Protein AF-A0A2V5J8N7-F1 (afdb_monomer_lite)

pLDDT: mean 87.29, std 12.51, range [39.31, 98.06]

Structure (mmCIF, N/CA/C/O backbone):
data_AF-A0A2V5J8N7-F1
#
_entry.id   AF-A0A2V5J8N7-F1
#
loop_
_atom_site.group_PDB
_atom_site.id
_atom_site.type_symbol
_atom_site.label_atom_id
_atom_site.label_alt_id
_atom_site.label_comp_id
_atom_site.label_asym_id
_atom_site.label_entity_id
_atom_site.label_seq_id
_atom_site.pdbx_PDB_ins_code
_atom_site.Cartn_x
_atom_site.Cartn_y
_atom_site.Cartn_z
_atom_site.occupancy
_atom_site.B_iso_or_equiv
_atom_site.auth_seq_id
_atom_site.auth_comp_id
_atom_site.auth_asym_id
_atom_site.auth_atom_id
_atom_site.pdbx_PDB_model_num
ATOM 1 N N . MET A 1 1 ? 24.984 2.183 -23.917 1.00 75.00 1 MET A N 1
ATOM 2 C CA . MET A 1 1 ? 24.634 1.463 -22.671 1.00 75.00 1 MET A CA 1
ATOM 3 C C . MET A 1 1 ? 25.034 2.239 -21.418 1.00 75.00 1 MET A C 1
ATOM 5 O O . MET A 1 1 ? 24.158 2.501 -20.607 1.00 75.00 1 MET A O 1
ATOM 9 N N . LEU A 1 2 ? 26.291 2.690 -21.286 1.00 91.19 2 LEU A N 1
ATOM 10 C CA . LEU A 1 2 ? 26.766 3.434 -20.104 1.00 91.19 2 LEU A CA 1
ATOM 11 C C . LEU A 1 2 ? 25.934 4.688 -19.772 1.00 91.19 2 LEU A C 1
ATOM 13 O O . LEU A 1 2 ? 25.544 4.878 -18.628 1.00 91.19 2 LEU A O 1
ATOM 17 N N . PHE A 1 3 ? 25.606 5.507 -20.777 1.00 93.25 3 PHE A N 1
ATOM 18 C CA . PHE A 1 3 ? 24.797 6.716 -20.580 1.00 93.25 3 PHE A CA 1
ATOM 19 C C . PHE A 1 3 ? 23.418 6.424 -19.968 1.00 93.25 3 PHE A C 1
ATOM 21 O O . PHE A 1 3 ? 23.043 7.050 -18.983 1.00 93.25 3 PHE A O 1
ATOM 28 N N . GLY A 1 4 ? 22.683 5.448 -20.514 1.00 92.56 4 GLY A N 1
ATOM 29 C CA . GLY A 1 4 ? 21.354 5.086 -20.009 1.00 92.56 4 GLY A CA 1
ATOM 30 C C . GLY A 1 4 ? 21.401 4.559 -18.574 1.00 92.56 4 GLY A C 1
ATOM 31 O O . GLY A 1 4 ? 20.542 4.900 -17.763 1.00 92.56 4 GLY A O 1
ATOM 32 N N . LEU A 1 5 ? 22.450 3.806 -18.233 1.00 94.69 5 LEU A N 1
ATOM 33 C CA . LEU A 1 5 ? 22.691 3.335 -16.871 1.00 94.69 5 LEU A CA 1
ATOM 34 C C . LEU A 1 5 ? 22.949 4.505 -15.911 1.00 94.69 5 LEU A C 1
ATOM 36 O O . LEU A 1 5 ? 22.302 4.587 -14.870 1.00 94.69 5 LEU A O 1
ATOM 40 N N . LEU A 1 6 ? 23.845 5.429 -16.270 1.00 97.06 6 LEU A N 1
ATOM 41 C CA . LEU A 1 6 ? 24.165 6.598 -15.445 1.00 97.06 6 LEU A CA 1
ATOM 42 C C . LEU A 1 6 ? 22.956 7.519 -15.261 1.00 97.06 6 LEU A C 1
ATOM 44 O O . LEU A 1 6 ? 22.714 7.993 -14.155 1.00 97.06 6 LEU A O 1
ATOM 48 N N . LEU A 1 7 ? 22.173 7.734 -16.320 1.00 97.06 7 LEU A N 1
ATOM 49 C CA . LEU A 1 7 ? 20.951 8.531 -16.259 1.00 97.06 7 LEU A CA 1
ATOM 50 C C . LEU A 1 7 ? 19.925 7.876 -15.328 1.00 97.06 7 LEU A C 1
ATOM 52 O O . LEU A 1 7 ? 19.386 8.539 -14.445 1.00 97.06 7 LEU A O 1
ATOM 56 N N . THR A 1 8 ? 19.704 6.568 -15.471 1.00 97.44 8 THR A N 1
ATOM 57 C CA . THR A 1 8 ? 18.780 5.813 -14.610 1.00 97.44 8 THR A CA 1
ATOM 58 C C . THR A 1 8 ? 19.211 5.875 -13.144 1.00 97.44 8 THR A C 1
ATOM 60 O O . THR A 1 8 ? 18.386 6.161 -12.277 1.00 97.44 8 THR A O 1
ATOM 63 N N . LEU A 1 9 ? 20.504 5.676 -12.859 1.00 97.50 9 LEU A N 1
ATOM 64 C CA . LEU A 1 9 ? 21.052 5.803 -11.507 1.00 97.50 9 LEU A CA 1
ATOM 65 C C . LEU A 1 9 ? 20.913 7.223 -10.960 1.00 97.50 9 LEU A C 1
ATOM 67 O O . LEU A 1 9 ? 20.507 7.385 -9.815 1.00 97.50 9 LEU A O 1
ATOM 71 N N . GLY A 1 10 ? 21.203 8.246 -11.763 1.00 97.94 10 GLY A N 1
ATOM 72 C CA . GLY A 1 10 ? 21.066 9.642 -11.352 1.00 97.94 10 GLY A CA 1
ATOM 73 C C . GLY A 1 10 ? 19.634 9.977 -10.942 1.00 97.94 10 GLY A C 1
ATOM 74 O O . GLY A 1 10 ? 19.414 10.535 -9.867 1.00 97.94 10 GLY A O 1
ATOM 75 N N . VAL A 1 11 ? 18.649 9.561 -11.744 1.00 97.94 11 VAL A N 1
ATOM 76 C CA . VAL A 1 11 ? 17.229 9.737 -11.409 1.00 97.94 11 VAL A CA 1
ATOM 77 C C . VAL A 1 11 ? 16.863 8.937 -10.158 1.00 97.94 11 VAL A C 1
ATOM 79 O O . VAL A 1 11 ? 16.189 9.474 -9.281 1.00 97.94 11 VAL A O 1
ATOM 82 N N . ALA A 1 12 ? 17.328 7.693 -10.019 1.00 97.50 12 ALA A N 1
ATOM 83 C CA . ALA A 1 12 ? 17.055 6.872 -8.839 1.00 97.50 12 ALA A CA 1
ATOM 84 C C . ALA A 1 12 ? 17.619 7.498 -7.550 1.00 97.50 12 ALA A C 1
ATOM 86 O O . ALA A 1 12 ? 16.893 7.644 -6.567 1.00 97.50 12 ALA A O 1
ATOM 87 N N . VAL A 1 13 ? 18.883 7.932 -7.563 1.00 98.06 13 VAL A N 1
ATOM 88 C CA . VAL A 1 13 ? 19.539 8.587 -6.420 1.00 98.06 13 VAL A CA 1
ATOM 89 C C . VAL A 1 13 ? 18.848 9.905 -6.078 1.00 98.06 13 VAL A C 1
ATOM 91 O O . VAL A 1 13 ? 18.542 10.140 -4.911 1.00 98.06 13 VAL A O 1
ATOM 94 N N . LEU A 1 14 ? 18.528 10.733 -7.079 1.00 97.88 14 LEU A N 1
ATOM 95 C CA . LEU A 1 14 ? 17.777 11.973 -6.874 1.00 97.88 14 LEU A CA 1
ATOM 96 C C . LEU A 1 14 ? 16.405 11.703 -6.245 1.00 97.88 14 LEU A C 1
ATOM 98 O O . LEU A 1 14 ? 15.984 12.419 -5.342 1.00 97.88 14 LEU A O 1
ATOM 102 N N . SER A 1 15 ? 15.722 10.649 -6.687 1.00 97.25 15 SER A N 1
ATOM 103 C CA . SER A 1 15 ? 14.415 10.257 -6.154 1.00 97.25 15 SER A CA 1
ATOM 104 C C . SER A 1 15 ? 14.496 9.870 -4.680 1.00 97.25 15 SER A C 1
ATOM 106 O O . SER A 1 15 ? 13.666 10.300 -3.880 1.00 97.25 15 SER A O 1
ATOM 108 N N . VAL A 1 16 ? 15.517 9.093 -4.306 1.00 96.94 16 VAL A N 1
ATOM 109 C CA . VAL A 1 16 ? 15.778 8.716 -2.910 1.00 96.94 16 VAL A CA 1
ATOM 110 C C . VAL A 1 16 ? 16.132 9.946 -2.075 1.00 96.94 16 VAL A C 1
ATOM 112 O O . VAL A 1 16 ? 15.581 10.116 -0.989 1.00 96.94 16 VAL A O 1
ATOM 115 N N . ALA A 1 17 ? 16.979 10.836 -2.596 1.00 97.19 17 ALA A N 1
ATOM 116 C CA . ALA A 1 17 ? 17.329 12.086 -1.929 1.00 97.19 17 ALA A CA 1
ATOM 117 C C . ALA A 1 17 ? 16.096 12.979 -1.712 1.00 97.19 17 ALA A C 1
ATOM 119 O O . ALA A 1 17 ? 15.890 13.486 -0.618 1.00 97.19 17 ALA A O 1
ATOM 120 N N . LEU A 1 18 ? 15.211 13.116 -2.701 1.00 96.81 18 LEU A N 1
ATOM 121 C CA . LEU A 1 18 ? 13.963 13.875 -2.562 1.00 96.81 18 LEU A CA 1
ATOM 122 C C . LEU A 1 18 ? 13.036 13.304 -1.478 1.00 96.81 18 LEU A C 1
ATOM 124 O O . LEU A 1 18 ? 12.334 14.059 -0.806 1.00 96.81 18 LEU A O 1
ATOM 128 N N . ARG A 1 19 ? 13.054 11.983 -1.265 1.00 94.50 19 ARG A N 1
ATOM 129 C CA . ARG A 1 19 ? 12.268 11.327 -0.210 1.00 94.50 19 ARG A CA 1
ATOM 130 C C . ARG A 1 19 ? 12.839 11.503 1.199 1.00 94.50 19 ARG A C 1
ATOM 132 O O . ARG A 1 19 ? 12.101 11.238 2.144 1.00 94.50 19 ARG A O 1
ATOM 139 N N . SER A 1 20 ? 14.094 11.934 1.364 1.00 94.44 20 SER A N 1
ATOM 140 C CA . SER A 1 20 ? 14.672 12.185 2.696 1.00 94.44 20 SER A CA 1
ATOM 141 C C . SER A 1 20 ? 14.221 13.519 3.304 1.00 94.44 20 SER A C 1
ATOM 143 O O . SER A 1 20 ? 14.319 13.714 4.515 1.00 94.44 20 SER A O 1
ATOM 145 N N . TYR A 1 21 ? 13.675 14.424 2.488 1.00 94.88 21 TYR A N 1
ATOM 146 C CA . TYR A 1 21 ? 13.087 15.672 2.961 1.00 94.88 21 TYR A CA 1
ATOM 147 C C . TYR A 1 21 ? 11.731 15.438 3.645 1.00 94.88 21 TYR A C 1
ATOM 149 O O . TYR A 1 21 ? 10.956 14.552 3.279 1.00 94.88 21 TYR A O 1
ATOM 157 N N . GLN A 1 22 ? 11.407 16.289 4.624 1.00 92.25 22 GLN A N 1
ATOM 158 C CA . GLN A 1 22 ? 10.132 16.231 5.352 1.00 92.25 22 GLN A CA 1
ATOM 159 C C . GLN A 1 22 ? 8.976 16.950 4.637 1.00 92.25 22 GLN A C 1
ATOM 161 O O . GLN A 1 22 ? 7.830 16.861 5.069 1.00 92.25 22 GLN A O 1
ATOM 166 N N . THR A 1 23 ? 9.242 17.665 3.541 1.00 95.94 23 THR A N 1
ATOM 167 C CA . THR A 1 23 ? 8.188 18.379 2.814 1.00 95.94 23 THR A CA 1
ATOM 168 C C . THR A 1 23 ? 7.401 17.422 1.921 1.00 95.94 23 THR A C 1
ATOM 170 O O . THR A 1 23 ? 7.960 16.664 1.126 1.00 95.94 23 THR A O 1
ATOM 173 N N . THR A 1 24 ? 6.069 17.491 1.995 1.00 94.38 24 THR A N 1
ATOM 174 C CA . THR A 1 24 ? 5.172 16.634 1.200 1.00 94.38 24 THR A CA 1
ATOM 175 C C . THR A 1 24 ? 5.420 16.771 -0.303 1.00 94.38 24 THR A C 1
ATOM 177 O O . THR A 1 24 ? 5.318 15.796 -1.045 1.00 94.38 24 THR A O 1
ATOM 180 N N . PHE A 1 25 ? 5.764 17.975 -0.767 1.00 96.25 25 PHE A N 1
ATOM 181 C CA . PHE A 1 25 ? 6.069 18.221 -2.174 1.00 96.25 25 PHE A CA 1
ATOM 182 C C . PHE A 1 25 ? 7.326 17.468 -2.636 1.00 96.25 25 PHE A C 1
ATOM 184 O O . PHE A 1 25 ? 7.272 16.775 -3.652 1.00 96.25 25 PHE A O 1
ATOM 191 N N . ALA A 1 26 ? 8.422 17.528 -1.869 1.00 94.81 26 ALA A N 1
ATOM 192 C CA . ALA A 1 26 ? 9.650 16.803 -2.194 1.00 94.81 26 ALA A CA 1
ATOM 193 C C . ALA A 1 26 ? 9.423 15.286 -2.184 1.00 94.81 26 ALA A C 1
ATOM 195 O O . ALA A 1 26 ? 9.827 14.597 -3.117 1.00 94.81 26 ALA A O 1
ATOM 196 N N . GLN A 1 27 ? 8.674 14.771 -1.207 1.00 94.62 27 GLN A N 1
ATOM 197 C CA . GLN A 1 27 ? 8.330 13.348 -1.143 1.00 94.62 27 GLN A CA 1
ATOM 198 C C . GLN A 1 27 ? 7.503 12.883 -2.352 1.00 94.62 27 GLN A C 1
ATOM 200 O O . GLN A 1 27 ? 7.769 11.809 -2.896 1.00 94.62 27 GLN A O 1
ATOM 205 N N . LYS A 1 28 ? 6.536 13.691 -2.815 1.00 95.44 28 LYS A N 1
ATOM 206 C CA . LYS A 1 28 ? 5.749 13.400 -4.029 1.00 95.44 28 LYS A CA 1
ATOM 207 C C . LYS A 1 28 ? 6.616 13.403 -5.287 1.00 95.44 28 LYS A C 1
ATOM 209 O O .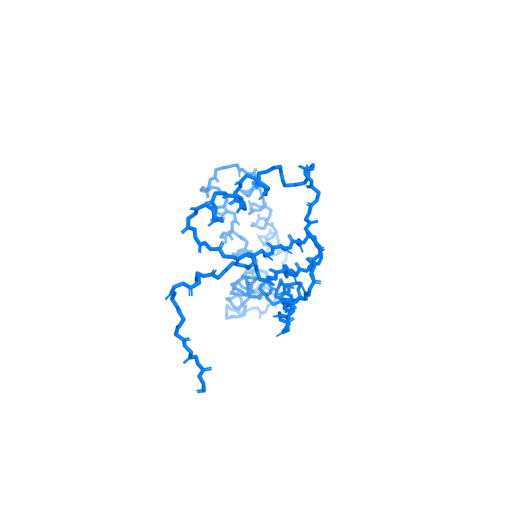 LYS A 1 28 ? 6.490 12.492 -6.103 1.00 95.44 28 LYS A O 1
ATOM 214 N N . LEU A 1 29 ? 7.519 14.375 -5.427 1.00 97.06 29 LEU A N 1
ATOM 215 C CA . LEU A 1 29 ? 8.482 14.397 -6.531 1.00 97.06 29 LEU A CA 1
ATOM 216 C C . LEU A 1 29 ? 9.423 13.191 -6.488 1.00 97.06 29 LEU A C 1
ATOM 218 O O . LEU A 1 29 ? 9.679 12.584 -7.522 1.00 97.06 29 LEU A O 1
ATOM 222 N N . GLY A 1 30 ? 9.884 12.797 -5.302 1.00 95.81 30 GLY A N 1
ATOM 223 C CA . GLY A 1 30 ? 10.695 11.597 -5.128 1.00 95.81 30 GLY A CA 1
ATOM 224 C C . GLY A 1 30 ? 9.944 10.322 -5.517 1.00 95.81 30 GLY A C 1
ATOM 225 O O . GLY A 1 30 ? 10.505 9.456 -6.178 1.00 95.81 30 GLY A O 1
ATOM 226 N N . ALA A 1 31 ? 8.655 10.208 -5.183 1.00 95.75 31 ALA A N 1
ATOM 227 C CA . ALA A 1 31 ? 7.824 9.088 -5.630 1.00 95.75 31 ALA A CA 1
ATOM 228 C C . ALA A 1 31 ? 7.652 9.059 -7.160 1.00 95.75 31 ALA A C 1
ATOM 230 O O . ALA A 1 31 ? 7.799 8.003 -7.772 1.00 95.75 31 ALA A O 1
ATOM 231 N N . LEU A 1 32 ? 7.409 10.215 -7.786 1.00 97.00 32 LEU A N 1
ATOM 232 C CA . LEU A 1 32 ? 7.348 10.338 -9.244 1.00 97.00 32 LEU A CA 1
ATOM 233 C C . LEU A 1 32 ? 8.685 9.953 -9.896 1.00 97.00 32 LEU A C 1
ATOM 235 O O . LEU A 1 32 ? 8.712 9.236 -10.893 1.00 97.00 32 LEU A O 1
ATOM 239 N N . GLY A 1 33 ? 9.799 10.365 -9.296 1.00 97.06 33 GLY A N 1
ATOM 240 C CA . GLY A 1 33 ? 11.133 10.006 -9.753 1.00 97.06 33 GLY A CA 1
ATOM 241 C C . GLY A 1 33 ? 11.402 8.494 -9.717 1.00 97.06 33 GLY A C 1
ATOM 242 O O . GLY A 1 33 ? 12.000 7.974 -10.655 1.00 97.06 33 GLY A O 1
ATOM 243 N N . VAL A 1 34 ? 10.887 7.757 -8.722 1.00 96.88 34 VAL A N 1
ATOM 244 C CA . VAL A 1 34 ? 10.971 6.279 -8.690 1.00 96.88 34 VAL A CA 1
ATOM 245 C C . VAL A 1 34 ? 10.242 5.648 -9.882 1.00 96.88 34 VAL A C 1
ATOM 247 O O . VAL A 1 34 ? 10.754 4.698 -10.483 1.00 96.88 34 VAL A O 1
ATOM 250 N N . LEU A 1 35 ? 9.081 6.188 -10.272 1.00 97.44 35 LEU A N 1
ATOM 251 C CA . LEU A 1 35 ? 8.353 5.721 -11.459 1.00 97.44 35 LEU A CA 1
ATOM 252 C C . LEU A 1 35 ? 9.157 5.980 -12.738 1.00 97.44 35 LEU A C 1
ATOM 254 O O . LEU A 1 35 ? 9.292 5.085 -13.570 1.00 97.44 35 LEU A O 1
ATOM 258 N N . ILE A 1 36 ? 9.746 7.174 -12.865 1.00 97.69 36 ILE A N 1
ATOM 259 C CA . ILE A 1 36 ? 10.591 7.540 -14.011 1.00 97.69 36 ILE A CA 1
ATOM 260 C C . ILE A 1 36 ? 11.843 6.657 -14.066 1.00 97.69 36 ILE A C 1
ATOM 262 O O . ILE A 1 36 ? 12.178 6.138 -15.127 1.00 97.69 36 ILE A O 1
ATOM 266 N N . ALA A 1 37 ? 12.514 6.426 -12.936 1.00 97.81 37 ALA A N 1
ATOM 267 C CA . ALA A 1 37 ? 13.677 5.545 -12.864 1.00 97.81 37 ALA A CA 1
ATOM 268 C C . ALA A 1 37 ? 13.325 4.110 -13.288 1.00 97.81 37 ALA A C 1
ATOM 270 O O . ALA A 1 37 ? 14.075 3.487 -14.036 1.00 97.81 37 ALA A O 1
ATOM 271 N N . SER A 1 38 ? 12.160 3.608 -12.872 1.00 97.12 38 SER A N 1
ATOM 272 C CA . SER A 1 38 ? 11.680 2.271 -13.245 1.00 97.12 38 SER A CA 1
ATOM 273 C C . SER A 1 38 ? 11.348 2.172 -14.734 1.00 97.12 38 SER A C 1
ATOM 275 O O . SER A 1 38 ? 11.719 1.193 -15.381 1.00 97.12 38 SER A O 1
ATOM 277 N N . PHE A 1 39 ? 10.715 3.208 -15.294 1.00 98.00 39 PHE A N 1
ATOM 278 C CA . PHE A 1 39 ? 10.493 3.320 -16.735 1.00 98.00 39 PHE A CA 1
ATOM 279 C C . PHE A 1 39 ? 11.817 3.262 -17.500 1.00 98.00 39 PHE A C 1
ATOM 281 O O . PHE A 1 39 ? 11.970 2.443 -18.403 1.00 98.00 39 PHE A O 1
ATOM 288 N N . LEU A 1 40 ? 12.783 4.104 -17.120 1.00 97.50 40 LEU A N 1
ATOM 289 C CA . LEU A 1 40 ? 14.074 4.217 -17.796 1.00 97.50 40 LEU A CA 1
ATOM 290 C C . LEU A 1 40 ? 14.878 2.920 -17.709 1.00 97.50 40 LEU A C 1
ATOM 292 O O . LEU A 1 40 ? 15.427 2.485 -18.720 1.00 97.50 40 LEU A O 1
ATOM 296 N N . ALA A 1 41 ? 14.900 2.275 -16.539 1.00 96.75 41 ALA A N 1
ATOM 297 C CA . ALA A 1 41 ? 15.588 1.005 -16.337 1.00 96.75 41 ALA A CA 1
ATOM 298 C C . ALA A 1 41 ? 15.096 -0.057 -17.330 1.00 96.75 41 ALA A C 1
ATOM 300 O O . ALA A 1 41 ? 15.895 -0.663 -18.044 1.00 96.75 41 ALA A O 1
ATOM 301 N N . VAL A 1 42 ? 13.778 -0.246 -17.426 1.00 97.31 42 VAL A N 1
ATOM 302 C CA . VAL A 1 42 ? 13.197 -1.254 -18.322 1.00 97.31 42 VAL A CA 1
ATOM 303 C C . VAL A 1 42 ? 13.305 -0.826 -19.785 1.00 97.31 42 VAL A C 1
ATOM 305 O O . VAL A 1 42 ? 13.621 -1.652 -20.644 1.00 97.31 42 VAL A O 1
ATOM 308 N N . TYR A 1 43 ? 13.110 0.458 -20.084 1.00 97.12 43 TYR A N 1
ATOM 309 C CA . TYR A 1 43 ? 13.252 1.001 -21.432 1.00 97.12 43 TYR A CA 1
ATOM 310 C C . TYR A 1 43 ? 14.665 0.793 -21.989 1.00 97.12 43 TYR A C 1
ATOM 312 O O . TYR A 1 43 ? 14.808 0.322 -23.112 1.00 97.12 43 TYR A O 1
ATOM 320 N N . PHE A 1 44 ? 15.718 1.072 -21.216 1.00 95.31 44 PHE A N 1
ATOM 321 C CA . PHE A 1 44 ? 17.093 0.908 -21.697 1.00 95.31 44 PHE A CA 1
ATOM 322 C C . PHE A 1 44 ? 17.530 -0.555 -21.841 1.00 95.31 44 PHE A C 1
ATOM 324 O O . PHE A 1 44 ? 18.443 -0.824 -22.620 1.00 95.31 44 PHE A O 1
ATOM 331 N N . ILE A 1 45 ? 16.892 -1.489 -21.129 1.00 94.56 45 ILE A N 1
ATOM 332 C CA . ILE A 1 45 ? 17.136 -2.933 -21.282 1.00 94.56 45 ILE A CA 1
ATOM 333 C C . ILE A 1 45 ? 16.399 -3.484 -22.508 1.00 94.56 45 ILE A C 1
ATOM 335 O O . ILE A 1 45 ? 16.957 -4.270 -23.266 1.00 94.56 45 ILE A O 1
ATOM 339 N N . THR A 1 46 ? 15.140 -3.086 -22.698 1.00 94.94 46 THR A N 1
ATOM 340 C CA . THR A 1 46 ? 14.247 -3.678 -23.711 1.00 94.94 46 THR A CA 1
ATOM 341 C C . THR A 1 46 ? 14.216 -2.917 -25.034 1.00 94.94 46 THR A C 1
ATOM 343 O O . THR A 1 46 ? 13.783 -3.465 -26.044 1.00 94.94 46 THR A O 1
ATOM 346 N N . GLY A 1 47 ? 14.613 -1.642 -25.037 1.00 94.19 47 GLY A N 1
ATOM 347 C CA . GLY A 1 47 ? 14.454 -0.722 -26.165 1.00 94.19 47 GLY A CA 1
ATOM 348 C C . GLY A 1 47 ? 12.999 -0.344 -26.467 1.00 94.19 47 GLY A C 1
ATOM 349 O O . GLY A 1 47 ? 12.741 0.307 -27.476 1.00 94.19 47 GLY A O 1
ATOM 350 N N . ASN A 1 48 ? 12.037 -0.748 -25.629 1.00 95.50 48 ASN A N 1
ATOM 351 C CA . ASN A 1 48 ? 10.610 -0.599 -25.900 1.00 95.50 48 ASN A CA 1
ATOM 352 C C . ASN A 1 48 ? 9.915 0.222 -24.806 1.00 95.50 48 ASN A C 1
ATOM 354 O O . ASN A 1 48 ? 9.897 -0.146 -23.629 1.00 95.50 48 ASN A O 1
ATOM 358 N N . ALA A 1 49 ? 9.288 1.328 -25.212 1.00 95.88 49 ALA A N 1
ATOM 359 C CA . ALA A 1 49 ? 8.571 2.224 -24.310 1.00 95.88 49 ALA A CA 1
ATOM 360 C C . ALA A 1 49 ? 7.388 1.541 -23.604 1.00 95.88 49 ALA A C 1
ATOM 362 O O . ALA A 1 49 ? 7.132 1.843 -22.442 1.00 95.88 49 ALA A O 1
ATOM 363 N N . ALA A 1 50 ? 6.706 0.590 -24.251 1.00 97.25 50 ALA A N 1
ATOM 364 C CA . ALA A 1 50 ? 5.592 -0.138 -23.644 1.00 97.25 50 ALA A CA 1
ATOM 365 C C . ALA A 1 50 ? 6.046 -0.955 -22.426 1.00 97.25 50 ALA A C 1
ATOM 367 O O . ALA A 1 50 ? 5.395 -0.930 -21.382 1.00 97.25 50 ALA A O 1
ATOM 368 N N . TRP A 1 51 ? 7.205 -1.613 -22.526 1.00 97.50 51 TRP A N 1
ATOM 369 C CA . TRP A 1 51 ? 7.806 -2.324 -21.398 1.00 97.50 51 TRP A CA 1
ATOM 370 C C . TRP A 1 51 ? 8.270 -1.361 -20.303 1.00 97.50 51 TRP A C 1
ATOM 372 O O . TRP A 1 51 ? 8.074 -1.649 -19.124 1.00 97.50 51 TRP A O 1
ATOM 382 N N . GLY A 1 52 ? 8.791 -0.186 -20.671 1.00 97.12 52 GLY A N 1
ATOM 383 C CA . GLY A 1 52 ? 9.056 0.903 -19.726 1.00 97.12 52 GLY A CA 1
ATOM 384 C C . GLY A 1 52 ? 7.809 1.308 -18.933 1.00 97.12 52 GLY A C 1
ATOM 385 O O . GLY A 1 52 ? 7.839 1.363 -17.703 1.00 97.12 52 GLY A O 1
ATOM 386 N N . VAL A 1 53 ? 6.689 1.553 -19.623 1.00 97.44 53 VAL A N 1
ATOM 387 C CA . VAL A 1 53 ? 5.412 1.921 -18.987 1.00 97.44 53 VAL A CA 1
ATOM 388 C C . VAL A 1 53 ? 4.919 0.802 -18.075 1.00 97.44 53 VAL A C 1
ATOM 390 O O . VAL A 1 53 ? 4.540 1.080 -16.940 1.00 97.44 53 VAL A O 1
ATOM 393 N N . ALA A 1 54 ? 4.975 -0.455 -18.519 1.00 97.06 54 ALA A N 1
ATOM 394 C CA . ALA A 1 54 ? 4.611 -1.605 -17.692 1.00 97.06 54 ALA A CA 1
ATOM 395 C C . ALA A 1 54 ? 5.486 -1.704 -16.428 1.00 97.06 54 ALA A C 1
ATOM 397 O O . ALA A 1 54 ? 4.974 -1.933 -15.331 1.00 97.06 54 ALA A O 1
ATOM 398 N N . GLY A 1 55 ? 6.793 -1.457 -16.561 1.00 96.19 55 GLY A N 1
ATOM 399 C CA . GLY A 1 55 ? 7.736 -1.420 -15.445 1.00 96.19 55 GLY A CA 1
ATOM 400 C C . GLY A 1 55 ? 7.389 -0.343 -14.415 1.00 96.19 55 GLY A C 1
ATOM 401 O O . GLY A 1 55 ? 7.359 -0.622 -13.218 1.00 96.19 55 GLY A O 1
ATOM 402 N N . ALA A 1 56 ? 7.047 0.867 -14.860 1.00 96.75 56 ALA A N 1
ATOM 403 C CA . ALA A 1 56 ? 6.593 1.935 -13.968 1.00 96.75 56 ALA A CA 1
ATOM 404 C C . ALA A 1 56 ? 5.223 1.629 -13.338 1.00 96.75 56 ALA A C 1
ATOM 406 O O . ALA A 1 56 ? 5.039 1.819 -12.137 1.00 96.75 56 ALA A O 1
ATOM 407 N N . ALA A 1 57 ? 4.278 1.104 -14.119 1.00 96.19 57 ALA A N 1
ATOM 408 C CA . ALA A 1 57 ? 2.937 0.757 -13.654 1.00 96.19 57 ALA A CA 1
ATOM 409 C C . ALA A 1 57 ? 2.936 -0.380 -12.620 1.00 96.19 57 ALA A C 1
ATOM 411 O O . ALA A 1 57 ? 2.008 -0.467 -11.819 1.00 96.19 57 ALA A O 1
ATOM 412 N N . SER A 1 58 ? 3.983 -1.213 -12.581 1.00 94.75 58 SER A N 1
ATOM 413 C CA . SER A 1 58 ? 4.119 -2.289 -11.590 1.00 94.75 58 SER A CA 1
ATOM 414 C C . S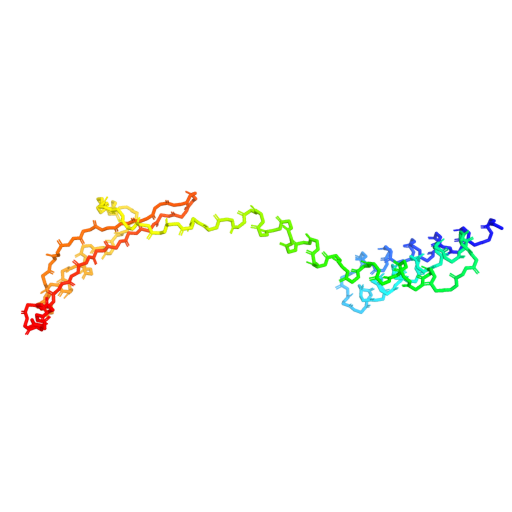ER A 1 58 ? 4.047 -1.779 -10.140 1.00 94.75 58 SER A C 1
ATOM 416 O O . SER A 1 58 ? 3.489 -2.450 -9.272 1.00 94.75 58 SER A O 1
ATOM 418 N N . TRP A 1 59 ? 4.491 -0.543 -9.886 1.00 94.38 59 TRP A N 1
ATOM 419 C CA . TRP A 1 59 ? 4.403 0.104 -8.574 1.00 94.38 59 TRP A CA 1
ATOM 420 C C . TRP A 1 59 ? 2.962 0.355 -8.106 1.00 94.38 59 TRP A C 1
ATOM 422 O O . TRP A 1 59 ? 2.724 0.404 -6.900 1.00 94.38 59 TRP A O 1
ATOM 432 N N . LEU A 1 60 ? 1.985 0.447 -9.019 1.00 91.81 60 LEU A N 1
ATOM 433 C CA . LEU A 1 60 ? 0.562 0.567 -8.665 1.00 91.81 60 LEU A CA 1
ATOM 434 C C . LEU A 1 60 ? 0.005 -0.711 -8.026 1.00 91.81 60 LEU A C 1
ATOM 436 O O . LEU A 1 60 ? -1.040 -0.663 -7.382 1.00 91.81 60 LEU A O 1
ATOM 440 N N . PHE A 1 61 ? 0.701 -1.842 -8.170 1.00 91.44 61 PHE A N 1
ATOM 441 C CA . PHE A 1 61 ? 0.317 -3.112 -7.558 1.00 91.44 61 PHE A CA 1
ATOM 442 C C . PHE A 1 61 ? 0.903 -3.313 -6.153 1.00 91.44 61 PHE A C 1
ATOM 444 O O . PHE A 1 61 ? 0.490 -4.251 -5.471 1.00 91.44 61 PHE A O 1
ATOM 451 N N . LEU A 1 62 ? 1.805 -2.441 -5.671 1.00 89.06 62 LEU A N 1
ATOM 452 C CA . LEU A 1 62 ? 2.318 -2.528 -4.294 1.00 89.06 62 LEU A CA 1
ATOM 453 C C . LEU A 1 62 ? 1.210 -2.529 -3.227 1.00 89.06 62 LEU A C 1
ATOM 455 O O . LEU A 1 62 ? 1.258 -3.403 -2.359 1.00 89.06 62 LEU A O 1
ATOM 459 N N . PRO A 1 63 ? 0.185 -1.650 -3.288 1.00 87.56 63 PRO A N 1
ATOM 460 C CA . PRO A 1 63 ? -0.927 -1.698 -2.340 1.00 87.56 63 PRO A CA 1
ATOM 461 C C . PRO A 1 63 ? -1.649 -3.050 -2.360 1.00 87.56 63 PRO A C 1
ATOM 463 O O . PRO A 1 63 ? -2.065 -3.554 -1.322 1.00 87.56 63 PRO A O 1
ATOM 466 N N . TRP A 1 64 ? -1.759 -3.682 -3.532 1.00 85.25 64 TRP A N 1
ATOM 467 C CA . TRP A 1 64 ? -2.397 -4.991 -3.669 1.00 85.25 64 TRP A CA 1
ATOM 468 C C . TRP A 1 64 ? -1.581 -6.103 -2.999 1.00 85.25 64 TRP A C 1
ATOM 470 O O . TRP A 1 64 ? -2.150 -6.961 -2.325 1.00 85.25 64 TRP A O 1
ATOM 480 N N . LEU A 1 65 ? -0.250 -6.071 -3.135 1.00 84.31 65 LEU A N 1
ATOM 481 C CA . LEU A 1 65 ? 0.653 -6.997 -2.440 1.00 84.31 65 LEU A CA 1
ATOM 482 C C . LEU A 1 65 ? 0.607 -6.803 -0.920 1.00 84.31 65 LEU A C 1
ATOM 484 O O . LEU A 1 65 ? 0.600 -7.786 -0.173 1.00 84.31 65 LEU A O 1
ATOM 488 N N . GLU A 1 66 ? 0.518 -5.557 -0.453 1.00 85.12 66 GLU A N 1
ATOM 489 C CA . GLU A 1 66 ? 0.339 -5.256 0.968 1.00 85.12 66 GLU A CA 1
ATOM 490 C C . GLU A 1 66 ? -0.984 -5.829 1.488 1.00 85.12 66 GLU A C 1
ATOM 492 O O . GLU A 1 66 ? -1.003 -6.503 2.514 1.00 85.12 66 GLU A O 1
ATOM 497 N N . ILE A 1 67 ? -2.083 -5.658 0.752 1.00 84.38 67 ILE A N 1
ATOM 498 C CA . ILE A 1 67 ? -3.389 -6.210 1.134 1.00 84.38 67 ILE A CA 1
ATOM 499 C C . ILE A 1 67 ? -3.345 -7.743 1.180 1.00 84.38 67 ILE A C 1
ATOM 501 O O . ILE A 1 67 ? -3.770 -8.341 2.169 1.00 84.38 67 ILE A O 1
ATOM 505 N N . LEU A 1 68 ? -2.796 -8.400 0.154 1.00 82.62 68 LEU A N 1
ATOM 506 C CA . LEU A 1 68 ? -2.709 -9.865 0.100 1.00 82.62 68 LEU A CA 1
ATOM 507 C C . LEU A 1 68 ? -1.870 -10.447 1.248 1.00 82.62 68 LEU A C 1
ATOM 509 O O . LEU A 1 68 ? -2.216 -11.491 1.807 1.00 82.62 68 LEU A O 1
ATOM 513 N N . THR A 1 69 ? -0.783 -9.772 1.625 1.00 77.56 69 THR A N 1
ATOM 514 C CA . THR A 1 69 ? 0.073 -10.200 2.741 1.00 77.56 69 THR A CA 1
ATOM 515 C C . THR A 1 69 ? -0.541 -9.871 4.105 1.00 77.56 69 THR A C 1
ATOM 517 O O . THR A 1 69 ? -0.486 -10.706 5.008 1.00 77.56 69 THR A O 1
ATOM 520 N N . ARG A 1 70 ? -1.213 -8.723 4.246 1.00 75.12 70 ARG A N 1
ATOM 521 C CA . ARG A 1 70 ? -1.877 -8.274 5.483 1.00 75.12 70 ARG A CA 1
ATOM 522 C C . ARG A 1 70 ? -3.171 -9.033 5.792 1.00 75.12 70 ARG A C 1
ATOM 524 O O . ARG A 1 70 ? -3.469 -9.288 6.952 1.00 75.12 70 ARG A O 1
ATOM 531 N N . ILE A 1 71 ? -3.942 -9.466 4.793 1.00 72.38 71 ILE A N 1
ATOM 532 C CA . ILE A 1 71 ? -5.131 -10.309 5.033 1.00 72.38 71 ILE A CA 1
ATOM 533 C C . ILE A 1 71 ? -4.727 -11.681 5.593 1.00 72.38 71 ILE A C 1
ATOM 535 O O . ILE A 1 71 ? -5.460 -12.276 6.382 1.00 72.38 71 ILE A O 1
ATOM 539 N N . ARG A 1 72 ? -3.540 -12.190 5.234 1.00 63.06 72 ARG A N 1
ATOM 540 C CA . ARG A 1 72 ? -3.048 -13.473 5.751 1.00 63.06 72 ARG A CA 1
ATOM 541 C C . ARG A 1 72 ? -2.804 -13.439 7.262 1.00 63.06 72 ARG A C 1
ATOM 543 O O . ARG A 1 72 ? -2.954 -14.482 7.895 1.00 63.06 72 ARG A O 1
ATOM 550 N N . THR A 1 73 ? -2.457 -12.279 7.817 1.00 61.06 73 THR A N 1
ATOM 551 C CA . THR A 1 73 ? -2.268 -12.084 9.260 1.00 61.06 73 THR A CA 1
ATOM 552 C C . THR A 1 73 ? -3.574 -11.735 9.972 1.00 61.06 73 THR A C 1
ATOM 554 O O . THR A 1 73 ? -3.790 -12.187 11.086 1.00 61.06 73 THR A O 1
ATOM 557 N N . LEU A 1 74 ? -4.509 -11.044 9.311 1.00 60.84 74 LEU A N 1
ATOM 558 C CA . LEU A 1 74 ? -5.836 -10.717 9.854 1.00 60.84 74 LEU A CA 1
ATOM 559 C C . LEU A 1 74 ? -6.867 -11.845 9.675 1.00 60.84 74 LEU A C 1
ATOM 561 O O . LEU A 1 74 ? -8.033 -11.583 9.365 1.00 60.84 74 LEU A O 1
ATOM 565 N N . ARG A 1 75 ? -6.472 -13.110 9.866 1.00 61.84 75 ARG A N 1
ATOM 566 C CA . ARG A 1 75 ? -7.424 -14.231 9.892 1.00 61.84 75 ARG A CA 1
ATOM 567 C C . ARG A 1 75 ? -8.284 -14.135 11.151 1.00 61.84 75 ARG A C 1
ATOM 569 O O . ARG A 1 75 ? -8.039 -14.823 12.134 1.00 61.84 75 ARG A O 1
ATOM 576 N N . LEU A 1 76 ? -9.311 -13.288 11.096 1.00 58.59 76 LEU A N 1
ATOM 577 C CA . LEU A 1 76 ? -10.425 -13.297 12.035 1.00 58.59 76 LEU A CA 1
ATOM 578 C C . LEU A 1 76 ? -10.926 -14.741 12.153 1.00 58.59 76 LEU A C 1
ATOM 580 O O . LEU A 1 76 ? -11.111 -15.396 11.117 1.00 58.59 76 LEU A O 1
ATOM 584 N N . PRO A 1 77 ? -11.143 -15.266 13.368 1.00 62.38 77 PRO A N 1
ATOM 585 C CA . PRO A 1 77 ? -11.668 -16.607 13.499 1.00 62.38 77 PRO A CA 1
ATOM 586 C C . PRO A 1 77 ? -13.002 -16.670 12.784 1.00 62.38 77 PRO A C 1
ATOM 588 O O . PRO A 1 77 ? -13.924 -15.899 13.054 1.00 62.38 77 PRO A O 1
ATOM 591 N N . LYS A 1 78 ? -13.077 -17.623 11.858 1.00 60.53 78 LYS A N 1
ATOM 592 C CA . LYS A 1 78 ? -14.271 -17.899 11.064 1.00 60.53 78 LYS A CA 1
ATOM 593 C C . LYS A 1 78 ? -15.462 -18.281 11.953 1.00 60.53 78 LYS A C 1
ATOM 595 O O . LYS A 1 78 ? -16.604 -18.099 11.549 1.00 60.53 78 LYS A O 1
ATOM 600 N N . GLU A 1 79 ? -15.194 -18.752 13.172 1.00 63.31 79 GLU A N 1
ATOM 601 C CA . GLU A 1 79 ? -16.194 -19.045 14.193 1.00 63.31 79 GLU A CA 1
ATOM 602 C C . GLU A 1 79 ? -16.004 -18.148 15.425 1.00 63.31 79 GLU A C 1
ATOM 604 O O . GLU A 1 79 ? -15.131 -18.385 16.260 1.00 63.31 79 GLU A O 1
ATOM 609 N N . LYS A 1 80 ? -16.862 -17.133 15.568 1.00 65.50 80 LYS A N 1
ATOM 610 C CA . LYS A 1 80 ? -17.014 -16.361 16.809 1.00 65.50 80 LYS A CA 1
ATOM 611 C C . LYS A 1 80 ? -18.067 -17.025 17.694 1.00 65.50 80 LYS A C 1
ATOM 613 O O . LYS A 1 80 ? -19.211 -16.584 17.743 1.00 65.50 80 LYS A O 1
ATOM 618 N N . ARG A 1 81 ? -17.709 -18.124 18.362 1.00 68.88 81 ARG A N 1
ATOM 619 C CA . ARG A 1 81 ? -18.589 -18.728 19.375 1.00 68.88 81 ARG A CA 1
ATOM 620 C C . ARG A 1 81 ? -18.294 -18.101 20.731 1.00 68.88 81 ARG A C 1
ATOM 622 O O . ARG A 1 81 ? -17.192 -18.274 21.250 1.00 68.88 81 ARG A O 1
ATOM 629 N N . LEU A 1 82 ? -19.276 -17.394 21.286 1.00 77.31 82 LEU A N 1
ATOM 630 C CA . LEU A 1 82 ? -19.238 -16.940 22.673 1.00 77.31 82 LEU A CA 1
ATOM 631 C C . LEU A 1 82 ? -19.166 -18.166 23.586 1.00 77.31 82 LEU A C 1
ATOM 633 O O . LEU A 1 82 ? -19.957 -19.100 23.441 1.00 77.31 82 LEU A O 1
ATOM 637 N N . ARG A 1 83 ? -18.191 -18.186 24.492 1.00 83.06 83 ARG A N 1
ATOM 638 C CA . ARG A 1 83 ? -18.028 -19.258 25.480 1.00 83.06 83 ARG A CA 1
ATOM 639 C C . ARG A 1 83 ? -18.412 -18.728 26.858 1.00 83.06 83 ARG A C 1
ATOM 641 O O . ARG A 1 83 ? -18.156 -17.550 27.108 1.00 83.06 83 ARG A O 1
ATOM 648 N N . PRO A 1 84 ? -18.977 -19.564 27.746 1.00 86.88 84 PRO A N 1
ATOM 649 C CA . PRO A 1 84 ? -19.131 -19.198 29.149 1.00 86.88 84 PRO A CA 1
ATOM 650 C C . PRO A 1 84 ? -17.790 -18.720 29.709 1.00 86.88 84 PRO A C 1
ATOM 652 O O . PRO A 1 84 ? -16.762 -19.365 29.478 1.00 86.88 84 PRO A O 1
ATOM 655 N N . LYS A 1 85 ? -17.783 -17.571 30.384 1.00 87.56 85 LYS A N 1
ATOM 656 C CA . LYS A 1 85 ? -16.551 -16.951 30.879 1.00 87.56 85 LYS A CA 1
ATOM 657 C C . LYS A 1 85 ? -16.791 -16.301 32.229 1.00 87.56 85 LYS A C 1
ATOM 659 O O . LYS A 1 85 ? -17.791 -15.626 32.418 1.00 87.56 85 LYS A O 1
ATOM 664 N N . ASN A 1 86 ? -15.842 -16.472 33.141 1.00 89.12 86 ASN A N 1
ATOM 665 C CA . ASN A 1 86 ? -15.906 -15.833 34.449 1.00 89.12 86 ASN A CA 1
ATOM 666 C C . ASN A 1 86 ? -15.700 -14.314 34.336 1.00 89.12 86 ASN A C 1
ATOM 668 O O . ASN A 1 86 ? -14.964 -13.862 33.447 1.00 89.12 86 ASN A O 1
ATOM 672 N N . PRO A 1 87 ? -16.294 -13.532 35.252 1.00 89.75 87 PRO A N 1
ATOM 673 C CA . PRO A 1 87 ? -16.098 -12.095 35.284 1.00 89.75 87 PRO A CA 1
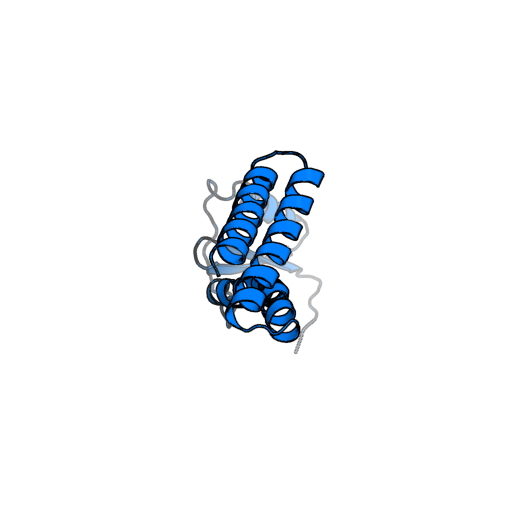ATOM 674 C C . PRO A 1 87 ? -14.626 -11.712 35.475 1.00 89.75 87 PRO A C 1
ATOM 676 O O . PRO A 1 87 ? -13.885 -12.406 36.182 1.00 89.75 87 PRO A O 1
ATOM 679 N N . PRO A 1 88 ? -14.178 -10.616 34.837 1.00 89.44 88 PRO A N 1
ATOM 680 C CA . PRO A 1 88 ? -12.847 -10.074 35.061 1.00 89.44 88 PRO A CA 1
ATOM 681 C C . PRO A 1 88 ? -12.691 -9.605 36.511 1.00 89.44 88 PRO A C 1
ATOM 683 O O . PRO A 1 88 ? -13.660 -9.263 37.185 1.00 89.44 88 PRO A O 1
ATOM 686 N N . SER A 1 89 ? -11.450 -9.571 36.996 1.00 89.00 89 SER A N 1
ATOM 687 C CA . SER A 1 89 ? -11.157 -9.062 38.334 1.00 89.00 89 SER A CA 1
ATOM 688 C C . SER A 1 89 ? -11.472 -7.569 38.447 1.00 89.00 89 SER A C 1
ATOM 690 O O . SER A 1 89 ? -11.333 -6.821 37.478 1.00 89.00 89 SER A O 1
ATOM 692 N N . ASN A 1 90 ? -11.771 -7.116 39.666 1.00 87.38 90 ASN A N 1
ATOM 693 C CA . ASN A 1 90 ? -11.978 -5.696 39.976 1.00 87.38 90 ASN A CA 1
ATOM 694 C C . ASN A 1 90 ? -10.761 -4.825 39.588 1.00 87.38 90 ASN A C 1
ATOM 696 O O . ASN A 1 90 ? -10.896 -3.665 39.235 1.00 87.38 90 ASN A O 1
ATOM 700 N N . SER A 1 91 ? -9.550 -5.392 39.576 1.00 90.44 91 SER A N 1
ATOM 701 C CA . SER A 1 91 ? -8.349 -4.698 39.088 1.00 90.44 91 SER A CA 1
ATOM 702 C C . SER A 1 91 ? -8.328 -4.465 37.573 1.00 90.44 91 SER A C 1
ATOM 704 O O . SER A 1 91 ? -7.684 -3.526 37.116 1.00 90.44 91 SER A O 1
ATOM 706 N N . LEU A 1 92 ? -8.988 -5.326 36.792 1.00 86.81 92 LEU A N 1
ATOM 707 C CA . LEU A 1 92 ? -9.007 -5.271 35.330 1.00 86.81 92 LEU A CA 1
ATOM 708 C C . LEU A 1 92 ? -10.235 -4.518 34.808 1.00 86.81 92 LEU A C 1
ATOM 710 O O . LEU A 1 92 ? -10.151 -3.862 33.773 1.00 86.81 92 LEU A O 1
ATOM 714 N N . PHE A 1 93 ? -11.358 -4.592 35.528 1.00 89.75 93 PHE A N 1
ATOM 715 C CA . PHE A 1 93 ? -12.554 -3.812 35.231 1.00 89.75 93 PHE A CA 1
ATOM 716 C C . PHE A 1 93 ? -13.248 -3.328 36.520 1.00 89.75 93 PHE A C 1
ATOM 718 O O . PHE A 1 93 ? -14.189 -3.971 36.987 1.00 89.75 93 PHE A O 1
ATOM 725 N N . PRO A 1 94 ? -12.809 -2.188 37.092 1.00 90.75 94 PRO A N 1
ATOM 726 C CA . PRO A 1 94 ? -13.280 -1.734 38.402 1.00 90.75 94 PRO A CA 1
ATOM 727 C C . PRO A 1 94 ? -14.771 -1.390 38.485 1.00 90.75 94 PRO A C 1
ATOM 729 O O . PRO A 1 94 ? -15.407 -1.567 39.517 1.00 90.75 94 PRO A O 1
ATOM 732 N N . ALA A 1 95 ? -15.338 -0.897 37.382 1.00 92.31 95 ALA A N 1
ATOM 733 C CA . ALA A 1 95 ? -16.723 -0.435 37.330 1.00 92.31 95 ALA A CA 1
ATOM 734 C C . ALA A 1 95 ? -17.742 -1.564 37.087 1.00 92.31 95 ALA A C 1
ATOM 736 O O . ALA 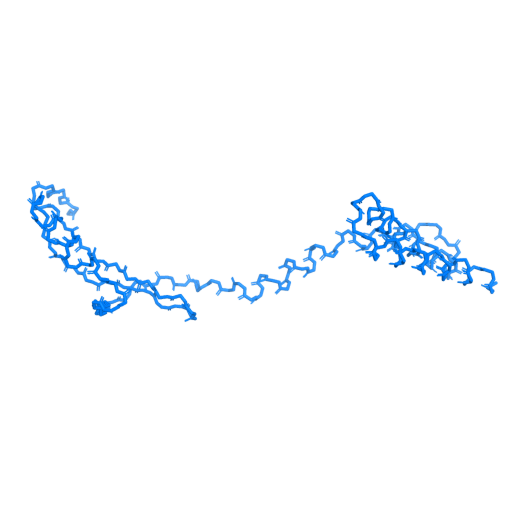A 1 95 ? -18.939 -1.297 37.014 1.00 92.31 95 ALA A O 1
ATOM 737 N N . LEU A 1 96 ? -17.302 -2.822 36.934 1.00 92.12 96 LEU A N 1
ATOM 738 C CA . LEU A 1 96 ? -18.194 -3.920 36.553 1.00 92.12 96 LEU A CA 1
ATOM 739 C C . LEU A 1 96 ? -19.334 -4.122 37.558 1.00 92.12 96 LEU A C 1
ATOM 741 O O . LEU A 1 96 ? -20.482 -4.291 37.151 1.00 92.12 96 LEU A O 1
ATOM 745 N N . ASP A 1 97 ? -19.021 -4.112 38.853 1.00 90.88 97 ASP A N 1
ATOM 746 C CA . ASP A 1 97 ? -20.010 -4.352 39.908 1.00 90.88 97 ASP A CA 1
ATOM 747 C C . ASP A 1 97 ? -20.983 -3.182 40.060 1.00 90.88 97 ASP A C 1
ATOM 749 O O . ASP A 1 97 ? -22.165 -3.402 40.313 1.00 90.88 97 ASP A O 1
ATOM 753 N N . GLU A 1 98 ? -20.504 -1.950 39.890 1.00 94.38 98 GLU A N 1
ATOM 754 C CA . GLU A 1 98 ? -21.335 -0.744 39.945 1.00 94.38 98 GLU A CA 1
ATOM 755 C C . GLU A 1 98 ? -22.344 -0.730 38.795 1.00 94.38 98 GLU A C 1
ATOM 757 O O . GLU A 1 98 ? -23.547 -0.678 39.042 1.00 94.38 98 GLU A O 1
ATOM 762 N N . ILE A 1 99 ? -21.863 -0.911 37.561 1.00 93.00 99 ILE A N 1
ATOM 763 C CA . ILE A 1 99 ? -22.708 -0.976 36.362 1.00 93.00 99 ILE A CA 1
ATOM 764 C C . ILE A 1 99 ? -23.698 -2.143 36.462 1.00 93.00 99 ILE A C 1
ATOM 766 O O . ILE A 1 99 ? -24.865 -2.001 36.111 1.00 93.00 99 ILE A O 1
ATOM 770 N N . SER A 1 100 ? -23.259 -3.303 36.967 1.00 93.50 100 SER A N 1
ATOM 771 C CA . SER A 1 100 ? -24.151 -4.461 37.129 1.00 93.50 100 SER A CA 1
ATOM 772 C C . SER A 1 100 ? -25.301 -4.156 38.091 1.00 93.50 100 SER A C 1
ATOM 774 O O . SER A 1 100 ? -26.441 -4.493 37.792 1.00 93.50 100 SER A O 1
ATOM 776 N N . ARG A 1 101 ? -25.025 -3.477 39.212 1.00 94.06 101 ARG A N 1
ATOM 777 C CA . ARG A 1 101 ? -26.066 -3.077 40.170 1.00 94.06 101 ARG A CA 1
ATOM 778 C C . ARG A 1 101 ? -26.992 -2.006 39.614 1.00 94.06 101 ARG A C 1
ATOM 780 O O . ARG A 1 101 ? -28.181 -2.052 39.894 1.00 94.06 101 ARG A O 1
ATOM 787 N N . GLU A 1 102 ? -26.467 -1.042 38.863 1.00 95.06 102 GLU A N 1
ATOM 788 C CA . GLU A 1 102 ? -27.286 -0.016 38.210 1.00 95.06 102 GLU A CA 1
ATOM 789 C C . GLU A 1 102 ? -28.303 -0.662 37.260 1.00 95.06 102 GLU A C 1
ATOM 791 O O . GLU A 1 102 ? -29.498 -0.400 37.371 1.00 95.06 102 GLU A O 1
ATOM 796 N N . ILE A 1 103 ? -27.853 -1.608 36.431 1.00 91.38 103 ILE A N 1
ATOM 797 C CA . ILE A 1 103 ? -28.712 -2.372 35.516 1.00 91.38 103 ILE A CA 1
ATOM 798 C C . ILE A 1 103 ? -29.752 -3.210 36.280 1.00 91.38 103 ILE A C 1
ATOM 800 O O . ILE A 1 103 ? -30.921 -3.260 35.894 1.00 91.38 103 ILE A O 1
ATOM 804 N N . GLU A 1 104 ? -29.359 -3.857 37.379 1.00 92.56 104 GLU A N 1
ATOM 805 C CA . GLU A 1 104 ? -30.295 -4.617 38.216 1.00 92.56 104 GLU A CA 1
ATOM 806 C C . GLU A 1 104 ? -31.347 -3.721 38.886 1.00 92.56 104 GLU A C 1
ATOM 808 O O . GLU A 1 104 ? -32.526 -4.079 38.935 1.00 92.56 104 GLU A O 1
ATOM 813 N N . ASN A 1 105 ? -30.957 -2.523 39.330 1.00 93.25 105 ASN A N 1
ATOM 814 C CA . ASN A 1 105 ? -31.869 -1.530 39.903 1.00 93.25 105 ASN A CA 1
ATOM 815 C C . ASN A 1 105 ? -32.884 -0.997 38.877 1.00 93.25 105 ASN A C 1
ATOM 817 O O . ASN A 1 105 ? -33.983 -0.599 39.260 1.00 93.25 105 ASN A O 1
ATOM 821 N N . GLU A 1 106 ? -32.555 -1.027 37.584 1.00 89.94 106 GLU A N 1
ATOM 822 C CA . GLU A 1 106 ? -33.488 -0.721 36.492 1.00 89.94 106 GLU A CA 1
ATOM 823 C C . GLU A 1 106 ? -34.476 -1.869 36.182 1.00 89.94 106 GLU A C 1
ATOM 825 O O . GLU A 1 106 ? -35.323 -1.745 35.292 1.00 89.94 106 GLU A O 1
ATOM 830 N N . GLY A 1 107 ? -34.411 -2.982 36.923 1.00 88.12 107 GLY A N 1
ATOM 831 C CA . GLY A 1 107 ? -35.347 -4.107 36.820 1.00 88.12 107 GLY A CA 1
ATOM 832 C C . GLY A 1 107 ? -34.896 -5.232 35.885 1.00 88.12 107 GLY A C 1
ATOM 833 O O . GLY A 1 107 ? -35.698 -6.101 35.523 1.00 88.12 107 GLY A O 1
ATOM 834 N N . PHE A 1 108 ? -33.627 -5.241 35.479 1.00 90.69 108 PHE A N 1
ATOM 835 C CA . PHE A 1 108 ? -33.050 -6.352 34.732 1.00 90.69 108 PHE A CA 1
ATOM 836 C C . PHE A 1 108 ? -32.483 -7.423 35.676 1.00 90.69 108 PHE A C 1
ATOM 838 O O . PHE A 1 108 ? -31.898 -7.122 36.706 1.00 90.69 108 PHE A O 1
ATOM 845 N N . ALA A 1 109 ? -32.607 -8.695 35.308 1.00 89.31 109 ALA A N 1
ATOM 846 C CA . ALA A 1 109 ? -31.996 -9.814 36.015 1.00 89.31 109 ALA A CA 1
ATOM 847 C C . ALA A 1 109 ? -30.763 -10.320 35.258 1.00 89.31 109 ALA A C 1
ATOM 849 O O . ALA A 1 109 ? -30.785 -10.448 34.030 1.00 89.31 109 ALA A O 1
ATOM 850 N N . HIS A 1 110 ? -29.692 -10.639 35.983 1.00 91.00 110 HIS A N 1
ATOM 851 C CA . HIS A 1 110 ? -28.521 -11.310 35.417 1.00 91.00 110 HIS A CA 1
ATOM 852 C C . HIS A 1 110 ? -28.878 -12.716 34.909 1.00 91.00 110 HIS A C 1
ATOM 854 O O . HIS A 1 110 ? -29.579 -13.467 35.587 1.00 91.00 110 HIS A O 1
ATOM 860 N N . VAL A 1 111 ? -28.402 -13.075 33.711 1.00 88.94 111 VAL A N 1
ATOM 861 C CA . VAL A 1 111 ? -28.703 -14.369 33.070 1.00 88.94 111 VAL A CA 1
ATOM 862 C C . VAL A 1 111 ? -27.453 -15.203 32.833 1.00 88.94 111 VAL 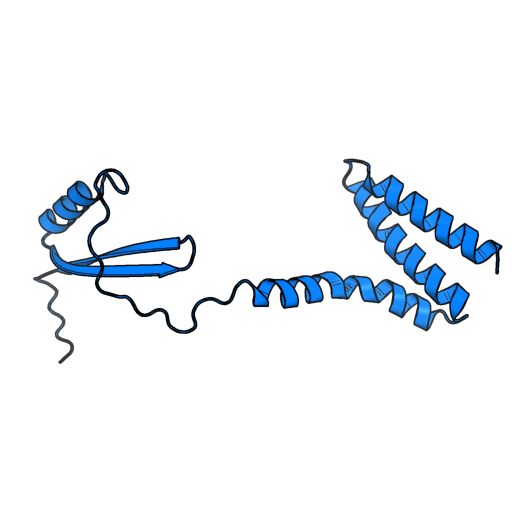A C 1
ATOM 864 O O . VAL A 1 111 ? -27.457 -16.403 33.105 1.00 88.94 111 VAL A O 1
ATOM 867 N N . ASN A 1 112 ? -26.404 -14.615 32.252 1.00 89.31 112 ASN A N 1
ATOM 868 C CA . ASN A 1 112 ? -25.213 -15.372 31.873 1.00 89.31 112 ASN A CA 1
ATOM 869 C C . ASN A 1 112 ? -24.003 -14.460 31.650 1.00 89.31 112 ASN A C 1
ATOM 871 O O . ASN A 1 112 ? -24.145 -13.316 31.226 1.00 89.31 112 ASN A O 1
ATOM 875 N N . ASP A 1 113 ? -22.812 -15.010 31.854 1.00 92.62 113 ASP A N 1
ATOM 876 C CA . ASP A 1 113 ? -21.541 -14.370 31.542 1.00 92.62 113 ASP A CA 1
ATOM 877 C C . ASP A 1 113 ? -20.856 -15.138 30.401 1.00 92.62 113 ASP A C 1
ATOM 879 O O . ASP A 1 113 ? -20.603 -16.346 30.471 1.00 92.62 113 ASP A O 1
ATOM 883 N N . ALA A 1 114 ? -20.556 -14.432 29.316 1.00 90.06 114 ALA A N 1
ATOM 884 C CA . ALA A 1 114 ? -19.950 -14.999 28.125 1.00 90.06 114 ALA A CA 1
ATOM 885 C C . ALA A 1 114 ? -18.773 -14.152 27.655 1.00 90.06 114 ALA A C 1
ATOM 887 O O . ALA A 1 114 ? -18.647 -12.973 27.959 1.00 90.06 114 ALA A O 1
ATOM 888 N N . GLY A 1 115 ? -17.876 -14.737 26.879 1.00 87.56 115 GLY A N 1
ATOM 889 C CA . GLY A 1 115 ? -16.736 -13.999 26.374 1.00 87.56 115 GLY A CA 1
ATOM 890 C C . GLY A 1 115 ? -16.080 -14.666 25.194 1.00 87.56 115 GLY A C 1
ATOM 891 O O . GLY A 1 115 ? -16.421 -15.779 24.784 1.00 87.56 115 GLY A O 1
ATOM 892 N N . TRP A 1 116 ? -15.124 -13.938 24.643 1.00 83.62 116 TRP A N 1
ATOM 893 C CA . TRP A 1 116 ? -14.317 -14.399 23.536 1.00 83.62 116 TRP A CA 1
ATOM 894 C C . TRP A 1 116 ? -12.895 -13.883 23.718 1.00 83.62 116 TRP A C 1
ATOM 896 O O . TRP A 1 116 ? -12.687 -12.691 23.938 1.00 83.62 116 TRP A O 1
ATOM 906 N N . ASP A 1 117 ? -11.938 -14.802 23.656 1.00 80.00 117 ASP A N 1
ATOM 907 C CA . ASP A 1 117 ? -10.512 -14.506 23.718 1.00 80.00 117 ASP A CA 1
ATOM 908 C C . ASP A 1 117 ? -9.887 -14.842 22.364 1.00 80.00 117 ASP A C 1
ATOM 910 O O . ASP A 1 117 ? -10.097 -15.935 21.825 1.00 80.00 117 ASP A O 1
ATOM 914 N N . TRP A 1 118 ? -9.147 -13.891 21.800 1.00 73.62 118 TRP A N 1
ATOM 915 C CA . TRP A 1 118 ? -8.437 -14.044 20.539 1.00 73.62 118 TRP A CA 1
ATOM 916 C C . TRP A 1 118 ? -7.125 -13.273 20.551 1.00 73.62 118 TRP A C 1
ATOM 918 O O . TRP A 1 118 ? -7.135 -12.043 20.558 1.00 73.62 118 TRP A O 1
ATOM 928 N N . GLU A 1 119 ? -6.012 -14.008 20.503 1.00 76.19 119 GLU A N 1
ATOM 929 C CA . GLU A 1 119 ? -4.663 -13.445 20.634 1.00 76.19 119 GLU A CA 1
ATOM 930 C C . GLU A 1 119 ? -4.601 -12.509 21.856 1.00 76.19 119 GLU A C 1
ATOM 932 O O . GLU A 1 119 ? -4.869 -12.954 22.973 1.00 76.19 119 GLU A O 1
ATOM 937 N N . ASP A 1 120 ? -4.326 -11.221 21.655 1.00 72.44 120 ASP A N 1
ATOM 938 C CA . ASP A 1 120 ? -4.238 -10.227 22.731 1.00 72.44 120 ASP A CA 1
ATOM 939 C C . ASP A 1 120 ? -5.591 -9.586 23.098 1.00 72.44 120 ASP A C 1
ATOM 941 O O . ASP A 1 120 ? -5.695 -8.831 24.069 1.00 72.44 120 ASP A O 1
ATOM 945 N N . TYR A 1 121 ? -6.657 -9.887 22.353 1.00 72.50 121 TYR A N 1
ATOM 946 C CA . TYR A 1 121 ? -7.992 -9.350 22.596 1.00 72.50 121 TYR A CA 1
ATOM 947 C C . TYR A 1 121 ? -8.794 -10.270 23.509 1.00 72.50 121 TYR A C 1
ATOM 949 O O . TYR A 1 121 ? -9.107 -11.408 23.166 1.00 72.50 121 TYR A O 1
ATOM 957 N N . ARG A 1 122 ? -9.198 -9.739 24.663 1.00 82.00 122 ARG A N 1
ATOM 958 C CA . ARG A 1 122 ? -10.085 -10.421 25.607 1.00 82.00 122 ARG A CA 1
ATOM 959 C C . ARG A 1 122 ? -11.381 -9.643 25.730 1.00 82.00 122 ARG A C 1
ATOM 961 O O . ARG A 1 122 ? -11.378 -8.498 26.167 1.00 82.00 122 ARG A O 1
ATOM 968 N N . GLN A 1 123 ? -12.484 -10.270 25.348 1.00 87.38 123 GLN A N 1
ATOM 969 C CA . GLN A 1 123 ? -13.827 -9.716 25.477 1.00 87.38 123 GLN A CA 1
ATOM 970 C C . GLN A 1 123 ? -14.591 -10.448 26.578 1.00 87.38 123 GLN A C 1
ATOM 972 O O . GLN A 1 123 ? -14.426 -11.657 26.791 1.00 87.38 123 GLN A O 1
ATOM 977 N N . PHE A 1 124 ? -15.418 -9.691 27.285 1.00 90.50 124 PHE A N 1
ATOM 978 C CA . PHE A 1 124 ? -16.319 -10.166 28.320 1.00 90.50 124 PHE A CA 1
ATOM 979 C C . PHE A 1 124 ? -17.669 -9.476 28.129 1.00 90.50 124 PHE A C 1
ATOM 981 O O . PHE A 1 124 ? -17.727 -8.266 27.926 1.00 90.50 124 PHE A O 1
ATOM 988 N N . PHE A 1 125 ? -18.730 -10.265 28.182 1.00 89.88 125 PHE A N 1
ATOM 989 C CA . PHE A 1 125 ? -20.116 -9.857 28.066 1.00 89.88 125 PHE A CA 1
ATOM 990 C C . PHE A 1 125 ? -20.862 -10.406 29.276 1.00 89.88 125 PHE A C 1
ATOM 992 O O . PHE A 1 125 ? -20.861 -11.614 29.511 1.00 89.88 125 PHE A O 1
ATOM 999 N N . ARG A 1 126 ? -21.532 -9.521 30.007 1.00 92.12 126 ARG A N 1
ATOM 1000 C CA . ARG A 1 126 ? -22.497 -9.887 31.038 1.00 92.12 126 ARG A CA 1
ATOM 1001 C C . ARG A 1 126 ? -23.893 -9.642 30.486 1.00 92.12 126 ARG A C 1
ATOM 1003 O O . ARG A 1 126 ? -24.204 -8.532 30.062 1.00 92.12 126 ARG A O 1
ATOM 1010 N N . LEU A 1 127 ? -24.692 -10.697 30.414 1.00 90.56 127 LEU A N 1
ATOM 1011 C CA . LEU A 1 127 ? -26.011 -10.689 29.798 1.00 90.56 127 LEU A CA 1
ATOM 1012 C C . LEU A 1 127 ? -27.071 -10.495 30.878 1.00 90.56 127 LEU A C 1
ATOM 1014 O O . LEU A 1 127 ? -27.142 -11.265 31.838 1.00 90.56 127 LEU A O 1
ATOM 1018 N N . PHE A 1 128 ? -27.905 -9.482 30.674 1.00 91.25 128 PHE A N 1
ATOM 1019 C CA . PHE A 1 128 ? -29.045 -9.154 31.517 1.00 91.25 128 PHE A CA 1
ATOM 1020 C C . PHE A 1 128 ? -30.338 -9.275 30.715 1.00 91.25 128 PHE A C 1
ATOM 1022 O O . PHE A 1 128 ? -30.343 -9.104 29.494 1.00 91.25 128 PHE A O 1
ATOM 1029 N N . TYR A 1 129 ? -31.439 -9.559 31.399 1.00 86.00 129 TYR A N 1
ATOM 1030 C CA . TYR A 1 129 ? -32.754 -9.695 30.789 1.00 86.00 129 TYR A CA 1
ATOM 1031 C C . TYR A 1 129 ? -33.801 -8.944 31.598 1.00 86.00 129 TYR A C 1
ATOM 1033 O O . TYR A 1 129 ? -33.813 -9.026 32.823 1.00 86.00 129 TYR A O 1
ATOM 1041 N N . LYS A 1 130 ? -34.697 -8.223 30.923 1.00 85.38 130 LYS A N 1
ATOM 1042 C CA . LYS A 1 130 ? -35.772 -7.494 31.592 1.00 85.38 130 LYS A CA 1
ATOM 1043 C C . LYS A 1 130 ? -36.957 -8.417 31.812 1.00 85.38 130 LYS A C 1
ATOM 1045 O O . LYS A 1 130 ? -37.545 -8.911 30.855 1.00 85.38 130 LYS A O 1
ATOM 1050 N N . THR A 1 131 ? -37.306 -8.643 33.073 1.00 69.62 131 THR A N 1
ATOM 1051 C CA . THR A 1 131 ? -38.325 -9.628 33.465 1.00 69.62 131 THR A CA 1
ATOM 1052 C C . THR A 1 131 ? -39.700 -9.334 32.850 1.00 69.62 131 THR A C 1
ATOM 1054 O O . THR A 1 131 ? -40.432 -10.266 32.514 1.00 69.62 131 THR A O 1
ATOM 1057 N N . ASP A 1 132 ? -40.010 -8.052 32.642 1.00 67.56 132 ASP A N 1
ATOM 1058 C CA . ASP A 1 132 ? -41.309 -7.581 32.148 1.00 67.56 132 ASP A CA 1
ATOM 1059 C C . ASP A 1 132 ? -41.475 -7.697 30.621 1.00 67.56 132 ASP A C 1
ATOM 1061 O O . ASP A 1 132 ? -42.596 -7.836 30.136 1.00 67.56 132 ASP A O 1
ATOM 1065 N N . ASP A 1 133 ? -40.381 -7.722 29.851 1.00 64.06 133 ASP A N 1
ATOM 1066 C CA . ASP A 1 133 ? -40.404 -7.779 28.378 1.00 64.06 133 ASP A CA 1
ATOM 1067 C C . ASP A 1 133 ? -40.336 -9.223 27.862 1.00 64.06 133 ASP A C 1
ATOM 1069 O O . ASP A 1 133 ? -39.593 -9.555 26.933 1.00 64.06 133 ASP A O 1
ATOM 1073 N N . ARG A 1 134 ? -41.138 -10.109 28.467 1.00 57.16 134 ARG A N 1
ATOM 1074 C CA . ARG A 1 134 ? -41.250 -11.529 28.102 1.00 57.16 134 ARG A CA 1
ATOM 1075 C C . ARG A 1 134 ? -41.896 -11.712 26.719 1.00 57.16 134 ARG A C 1
ATOM 1077 O O . ARG A 1 134 ? -42.978 -12.274 26.590 1.00 57.16 134 ARG A O 1
ATOM 1084 N N . ALA A 1 135 ? -41.228 -11.280 25.654 1.00 57.56 135 ALA A N 1
ATOM 1085 C CA . ALA A 1 135 ? -41.526 -11.710 24.298 1.00 57.56 135 ALA A CA 1
ATOM 1086 C C . ALA A 1 135 ? -41.035 -13.157 24.161 1.00 57.56 135 ALA A C 1
ATOM 1088 O O . ALA A 1 135 ? -39.881 -13.422 23.825 1.00 57.56 135 ALA A O 1
ATOM 1089 N N . GLN A 1 136 ? -41.903 -14.106 24.512 1.00 48.62 136 GLN A N 1
ATOM 1090 C CA . GLN A 1 136 ? -41.688 -15.520 24.239 1.00 48.62 136 GLN A CA 1
ATOM 1091 C C . GLN A 1 136 ? -41.446 -15.710 22.736 1.00 48.62 136 GLN A C 1
ATOM 1093 O O . GLN A 1 136 ? -42.379 -15.633 21.941 1.00 48.62 136 GLN A O 1
ATOM 1098 N N . ALA A 1 137 ? -40.211 -16.012 22.343 1.00 46.62 137 ALA A N 1
ATOM 1099 C CA . ALA A 1 137 ? -39.993 -16.813 21.148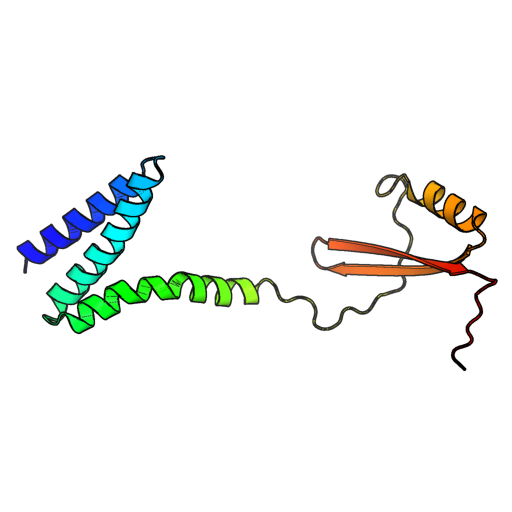 1.00 46.62 137 ALA A CA 1
ATOM 1100 C C . ALA A 1 137 ? -40.316 -18.264 21.542 1.00 46.62 137 ALA A C 1
ATOM 1102 O O . ALA A 1 137 ? -39.480 -18.938 22.146 1.00 46.62 137 ALA A O 1
ATOM 1103 N N . THR A 1 138 ? -41.567 -18.673 21.310 1.00 39.31 138 THR A N 1
ATOM 1104 C CA . THR A 1 138 ? -41.996 -20.082 21.364 1.00 39.31 138 THR A CA 1
ATOM 1105 C C . THR A 1 138 ? -41.851 -20.690 19.980 1.00 39.31 138 THR A C 1
ATOM 1107 O O . THR A 1 138 ? -42.156 -19.963 19.006 1.00 39.31 138 THR A O 1
#

Secondary structure (DSSP, 8-state):
-HHHHHHHHHHHHHHHHHHHSS-HHHHHHHHHHHHHHHHHHHHHHHS-HHHHHHHHHGGGGHHHHHHHHHHHH----S----EE-PPPPTTT-TTHHHHHHHHHHTTEEEEEEEEEEETTEEEEEEEEEETT------

Foldseek 3Di:
DVVLVVVLVVLLVCLVVLCVDPDPVSPVSSLVSVLVSQLSVQCVVPVDSVSSNVSSCVVVCPVVVVVVVVVVVVCDPPDPDWDADDDDDCVVPVCPVVVVVVVVVVQWDWDGKTWDDDDPDTGIDTDIGHPPPPPDPD

Sequence (138 aa):
MLFGLLLTLGVAVLSVALRSYQTTFAQKLGALGVLIASFLAVYFITGNAAWGVAGAASWLFLPWLEILTRIRTLRLPKEKRLRPKNPPSNSLFPALDEISREIENEGFAHVNDAGWDWEDYRQFFRLFYKTDDRAQAT

Radius of gyration: 29.79 Å; chains: 1; bounding box: 69×38×66 Å